Protein AF-A0A947F1Z2-F1 (afdb_monomer_lite)

Sequence (114 aa):
MKNLIFLAVLGVAGYFSYQHIIVPWLEGHAPAEPVAEAYLPPIPPECKSRSKDMADAIYGRDIGRVSVAQLNRATRIFQTCLKNAGLSDAEINGTYDKIKAEVMAMNPGSSKGF

Foldseek 3Di:
DVCVVVVVVCVVVVVVCVVPCPPPVVVVDDVPPVVPPPPLDPQPPQLVVLLVLLLVLLLCVLVPNHDPVSNVVSLVVSLVSVVVVPDDPVSSVVSSVVSNVVSCVVPVPSCPDD

Secondary structure (DSSP, 8-state):
--SHHHHHHHHHHHHHHHHH---GGGTT-----------PPPPPGGGHHHHHHHHHHHHHHHTTSS-HHHHHHHHHHHHHHHHHTT--HHHHHHHHHHHHHHHHHT-TT-----

Structure (mmCIF, N/CA/C/O backbone):
data_AF-A0A947F1Z2-F1
#
_entry.id   AF-A0A947F1Z2-F1
#
loop_
_atom_site.group_PDB
_atom_site.id
_atom_site.type_symbol
_atom_site.label_atom_id
_atom_site.label_alt_id
_atom_site.label_comp_id
_atom_site.label_asym_id
_atom_site.label_entity_id
_atom_site.label_seq_id
_atom_site.pdbx_PDB_ins_code
_atom_site.Cartn_x
_atom_site.Cartn_y
_atom_site.Cartn_z
_atom_site.occupancy
_atom_site.B_iso_or_equiv
_atom_site.auth_seq_id
_atom_site.auth_comp_id
_atom_site.auth_asym_id
_atom_site.auth_atom_id
_atom_site.pdbx_PDB_model_num
ATOM 1 N N . MET A 1 1 ? 18.026 32.101 -44.553 1.00 51.50 1 MET A N 1
ATOM 2 C CA . MET A 1 1 ? 17.975 32.623 -43.164 1.00 51.50 1 MET A CA 1
ATOM 3 C C . MET A 1 1 ? 16.626 33.248 -42.767 1.00 51.50 1 MET A C 1
ATOM 5 O O . MET A 1 1 ? 16.538 33.824 -41.697 1.00 51.50 1 MET A O 1
ATOM 9 N N . LYS A 1 2 ? 15.551 33.125 -43.568 1.00 47.72 2 LYS A N 1
ATOM 10 C CA . LYS A 1 2 ? 14.234 33.729 -43.263 1.00 47.72 2 LYS A CA 1
ATOM 11 C C . LYS A 1 2 ? 13.258 32.762 -42.560 1.00 47.72 2 LYS A C 1
ATOM 13 O O . LYS A 1 2 ? 12.309 33.200 -41.927 1.00 47.72 2 LYS A O 1
ATOM 18 N N . ASN A 1 3 ? 13.556 31.458 -42.597 1.00 52.28 3 ASN A N 1
ATOM 19 C CA . ASN A 1 3 ? 12.693 30.393 -42.064 1.00 52.28 3 ASN A CA 1
ATOM 20 C C . ASN A 1 3 ? 13.067 29.945 -40.638 1.00 52.28 3 ASN A C 1
ATOM 22 O O . ASN A 1 3 ? 12.309 29.214 -40.014 1.00 52.28 3 ASN A O 1
ATOM 26 N N . LEU A 1 4 ? 14.212 30.392 -40.105 1.00 56.31 4 LEU A N 1
ATOM 27 C CA . LEU A 1 4 ? 14.631 30.068 -38.732 1.00 56.31 4 LEU A CA 1
ATOM 28 C C . LEU A 1 4 ? 13.858 30.879 -37.681 1.00 56.31 4 LEU A C 1
ATOM 30 O O . LEU A 1 4 ? 13.617 30.391 -36.583 1.00 56.31 4 LEU A O 1
ATOM 34 N N . ILE A 1 5 ? 13.400 32.083 -38.039 1.00 58.28 5 ILE A N 1
ATOM 35 C CA . ILE A 1 5 ? 12.595 32.939 -37.155 1.00 58.28 5 ILE A CA 1
ATOM 36 C C . ILE A 1 5 ? 11.219 32.308 -36.897 1.00 58.28 5 ILE A C 1
ATOM 38 O O . ILE A 1 5 ? 10.738 32.322 -35.769 1.00 58.28 5 ILE A O 1
ATOM 42 N N . PHE A 1 6 ? 10.614 31.676 -37.908 1.00 54.59 6 PHE A N 1
ATOM 43 C CA . PHE A 1 6 ? 9.315 31.009 -37.762 1.00 54.59 6 PHE A CA 1
ATOM 44 C C . PHE A 1 6 ? 9.355 29.824 -36.790 1.00 54.59 6 PHE A C 1
ATOM 46 O O . PHE A 1 6 ? 8.404 29.625 -36.039 1.00 54.59 6 PHE A O 1
ATOM 53 N N . LEU A 1 7 ? 10.461 29.076 -36.754 1.00 56.62 7 LEU A N 1
ATOM 54 C CA . LEU A 1 7 ? 10.631 27.951 -35.829 1.00 56.62 7 LEU A CA 1
ATOM 55 C C . LEU A 1 7 ? 10.802 28.418 -34.380 1.00 56.62 7 LEU A C 1
ATOM 57 O O . LEU A 1 7 ? 10.239 27.810 -33.474 1.00 56.62 7 LEU A O 1
ATOM 61 N N . ALA A 1 8 ? 11.512 29.528 -34.163 1.00 57.97 8 ALA A N 1
ATOM 62 C CA . ALA A 1 8 ? 11.648 30.117 -32.834 1.00 57.97 8 ALA A CA 1
ATOM 63 C C . ALA A 1 8 ? 10.303 30.647 -32.305 1.00 57.97 8 ALA A C 1
ATOM 65 O O . ALA A 1 8 ? 9.961 30.408 -31.150 1.00 57.97 8 ALA A O 1
ATOM 66 N N . VAL A 1 9 ? 9.500 31.296 -33.156 1.00 59.06 9 VAL A N 1
ATOM 67 C CA . VAL A 1 9 ? 8.169 31.801 -32.771 1.00 59.06 9 VAL A CA 1
ATOM 68 C C . VAL A 1 9 ? 7.189 30.657 -32.487 1.00 59.06 9 VAL A C 1
ATOM 70 O O . VAL A 1 9 ? 6.459 30.720 -31.500 1.00 59.06 9 VAL A O 1
ATOM 73 N N . LEU A 1 10 ? 7.209 29.581 -33.282 1.00 58.19 10 LEU A N 1
ATOM 74 C CA . LEU A 1 10 ? 6.406 28.379 -33.017 1.00 58.19 10 LEU A CA 1
ATOM 75 C C . LEU A 1 10 ? 6.828 27.669 -31.723 1.00 58.19 10 LEU A C 1
ATOM 77 O O . LEU A 1 10 ? 5.965 27.202 -30.984 1.00 58.19 10 LEU A O 1
ATOM 81 N N . GLY A 1 11 ? 8.127 27.634 -31.415 1.00 56.50 11 GLY A N 1
ATOM 82 C CA . GLY A 1 11 ? 8.637 27.068 -30.165 1.00 56.50 11 GLY A CA 1
ATOM 83 C C . GLY A 1 11 ? 8.165 27.838 -28.930 1.00 56.50 11 GLY A C 1
ATOM 84 O O . GLY A 1 11 ? 7.724 27.228 -27.959 1.00 56.50 11 GLY A O 1
ATOM 85 N N . VAL A 1 12 ? 8.180 29.174 -28.979 1.00 58.41 12 VAL A N 1
ATOM 86 C CA . VAL A 1 12 ? 7.718 30.017 -27.863 1.00 58.41 12 VAL A CA 1
ATOM 87 C C . VAL A 1 12 ? 6.192 29.970 -27.727 1.00 58.41 12 VAL A C 1
ATOM 89 O O . VAL A 1 12 ? 5.686 29.794 -26.621 1.00 58.41 12 VAL A O 1
ATOM 92 N N . ALA A 1 13 ? 5.442 30.040 -28.832 1.00 54.78 13 ALA A N 1
ATOM 93 C CA . ALA A 1 13 ? 3.984 29.916 -28.801 1.00 54.78 13 ALA A CA 1
ATOM 94 C C . ALA A 1 13 ? 3.531 28.527 -28.314 1.00 54.78 13 ALA A C 1
ATOM 96 O O . ALA A 1 13 ? 2.580 28.431 -27.540 1.00 54.78 13 ALA A O 1
ATOM 97 N N . GLY A 1 14 ? 4.238 27.460 -28.702 1.00 51.78 14 GLY A N 1
ATOM 98 C CA . GLY A 1 14 ? 4.008 26.104 -28.204 1.00 51.78 14 GLY A CA 1
ATOM 99 C C . GLY A 1 14 ? 4.320 25.958 -26.713 1.00 51.78 14 GLY A C 1
ATOM 100 O O . GLY A 1 14 ? 3.545 25.335 -25.996 1.00 51.78 14 GLY A O 1
ATOM 101 N N . TYR A 1 15 ? 5.390 26.593 -26.224 1.00 55.69 15 TYR A N 1
ATOM 102 C CA . TYR A 1 15 ? 5.755 26.590 -24.803 1.00 55.69 15 TYR A CA 1
ATOM 103 C C . TYR A 1 15 ? 4.703 27.293 -23.926 1.00 55.69 15 TYR A C 1
ATOM 105 O O . TYR A 1 15 ? 4.283 26.744 -22.908 1.00 55.69 15 TYR A O 1
ATOM 113 N N . PHE A 1 16 ? 4.204 28.462 -24.347 1.00 51.16 16 PHE A N 1
ATOM 114 C CA . PHE A 1 16 ? 3.120 29.160 -23.639 1.00 51.16 16 PHE A CA 1
ATOM 115 C C . PHE A 1 16 ? 1.771 28.439 -23.760 1.00 51.16 16 PHE A C 1
ATOM 117 O O . PHE A 1 16 ? 1.012 28.392 -22.795 1.00 51.16 16 PHE A O 1
ATOM 124 N N . SER A 1 17 ? 1.488 27.817 -24.907 1.00 52.44 17 SER A N 1
ATOM 125 C CA . SER A 1 17 ? 0.293 26.982 -25.079 1.00 52.44 17 SER A CA 1
ATOM 126 C C . SER A 1 17 ? 0.351 25.728 -24.200 1.00 52.44 17 SER A C 1
ATOM 128 O O . SER A 1 17 ? -0.668 25.319 -23.670 1.00 52.44 17 SER A O 1
ATOM 130 N N . TYR A 1 18 ? 1.527 25.150 -23.955 1.00 50.66 18 TYR A N 1
ATOM 131 C CA . TYR A 1 18 ? 1.673 24.016 -23.036 1.00 50.66 18 TYR A CA 1
ATOM 132 C C . TYR A 1 18 ? 1.461 24.411 -21.565 1.00 50.66 18 TYR A C 1
ATOM 134 O O . TYR A 1 18 ? 0.958 23.608 -20.785 1.00 50.66 18 TYR A O 1
ATOM 142 N N . GLN A 1 19 ? 1.791 25.651 -21.179 1.00 51.53 19 GLN A N 1
ATOM 143 C CA . GLN A 1 19 ? 1.480 26.157 -19.835 1.00 51.53 19 GLN A CA 1
ATOM 144 C C . GLN A 1 19 ? 0.015 26.601 -19.656 1.00 51.53 19 GLN A C 1
ATOM 146 O O . GLN A 1 19 ? -0.470 26.603 -18.527 1.00 51.53 19 GLN A O 1
ATOM 151 N N . HIS A 1 20 ? -0.698 26.967 -20.730 1.00 48.47 20 HIS A N 1
ATOM 152 C CA . HIS A 1 20 ? -2.071 27.496 -20.651 1.00 48.47 20 HIS A CA 1
ATOM 153 C C . HIS A 1 20 ? -3.170 26.594 -21.224 1.00 48.47 20 HIS A C 1
ATOM 155 O O . HIS A 1 20 ? -4.345 26.852 -20.966 1.00 48.47 20 HIS A O 1
ATOM 161 N N . ILE A 1 21 ? -2.839 25.522 -21.947 1.00 46.59 21 ILE A N 1
ATOM 162 C CA . ILE A 1 21 ? -3.804 24.482 -22.324 1.00 46.59 21 ILE A CA 1
ATOM 163 C C . ILE A 1 21 ? -3.978 23.562 -21.112 1.00 46.59 21 ILE A C 1
ATOM 165 O O . ILE A 1 21 ? -3.468 22.448 -21.025 1.00 46.59 21 ILE A O 1
ATOM 169 N N . ILE A 1 22 ? -4.730 24.089 -20.150 1.00 47.53 22 ILE A N 1
ATOM 170 C CA . ILE A 1 22 ? -5.524 23.311 -19.212 1.00 47.53 22 ILE A CA 1
ATOM 171 C C . ILE A 1 22 ? -6.588 22.634 -20.070 1.00 47.53 22 ILE A C 1
ATOM 173 O O . ILE A 1 22 ? -7.538 23.253 -20.543 1.00 47.53 22 ILE A O 1
ATOM 177 N N . VAL A 1 23 ? -6.341 21.367 -20.363 1.00 44.81 23 VAL A N 1
ATOM 178 C CA . VAL A 1 23 ? -7.228 20.490 -21.112 1.00 44.81 23 VAL A CA 1
ATOM 179 C C . VAL A 1 23 ? -8.460 20.178 -20.242 1.00 44.81 23 VAL A C 1
ATOM 181 O O . VAL A 1 23 ? -8.307 19.462 -19.253 1.00 44.81 23 VAL A O 1
ATOM 184 N N . PRO A 1 24 ? -9.684 20.628 -20.588 1.00 43.84 24 PRO A N 1
ATOM 185 C CA . PRO A 1 24 ? -10.874 20.407 -19.753 1.00 43.84 24 PRO A CA 1
ATOM 186 C C . PRO A 1 24 ? -11.356 18.948 -19.740 1.00 43.84 24 PRO A C 1
ATOM 188 O O . PRO A 1 24 ? -12.214 18.579 -18.955 1.00 43.84 24 PRO A O 1
ATOM 191 N N . TRP A 1 25 ? -10.816 18.084 -20.607 1.00 43.84 25 TRP A N 1
ATOM 192 C CA . TRP A 1 25 ? -11.130 16.648 -20.617 1.00 43.84 25 TRP A CA 1
ATOM 193 C C . TRP A 1 25 ? -10.105 15.787 -19.858 1.00 43.84 25 TRP A C 1
ATOM 195 O O . TRP A 1 25 ? -10.220 14.563 -19.852 1.00 43.84 25 TRP A O 1
ATOM 205 N N . LEU A 1 26 ? -9.124 16.413 -19.193 1.00 41.91 26 LEU A N 1
ATOM 206 C CA . LEU A 1 26 ? -8.289 15.791 -18.154 1.00 41.91 26 LEU A CA 1
ATOM 207 C C . LEU A 1 26 ? -8.855 16.025 -16.737 1.00 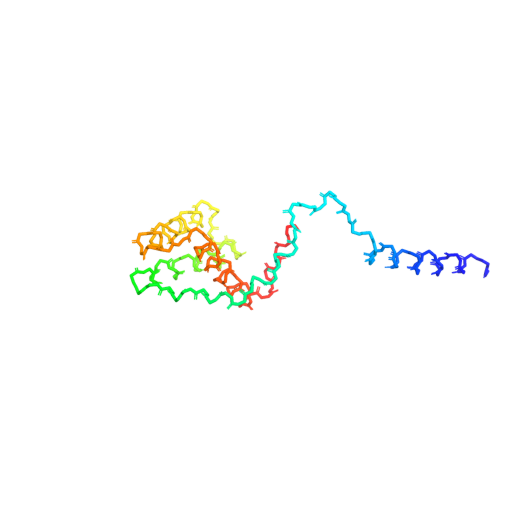41.91 26 LEU A C 1
ATOM 209 O O . LEU A 1 26 ? -8.216 15.650 -15.756 1.00 41.91 26 LEU A O 1
ATOM 213 N N . GLU A 1 27 ? -10.091 16.532 -16.620 1.00 41.38 27 GLU A N 1
ATOM 214 C CA . GLU A 1 27 ? -10.889 16.641 -15.379 1.00 41.38 27 GLU A CA 1
ATOM 215 C C . GLU A 1 27 ? -11.273 15.280 -14.742 1.00 41.38 27 GLU A C 1
ATOM 217 O O . GLU A 1 27 ? -12.246 15.166 -14.005 1.00 41.38 27 GLU A O 1
ATOM 222 N N . GLY A 1 28 ? -10.511 14.215 -15.004 1.00 39.34 28 GLY A N 1
ATOM 223 C CA . GLY A 1 28 ? -10.584 12.952 -14.263 1.00 39.34 28 GLY A CA 1
ATOM 224 C C . GLY A 1 28 ? -9.424 12.748 -13.288 1.00 39.34 28 GLY A C 1
ATOM 225 O O . GLY A 1 28 ? -9.557 11.989 -12.329 1.00 39.34 28 GLY A O 1
ATOM 226 N N . HIS A 1 29 ? -8.297 13.429 -13.499 1.00 45.34 29 HIS A N 1
ATOM 227 C CA . HIS A 1 29 ? -7.117 13.334 -12.647 1.00 45.34 29 HIS A CA 1
ATOM 228 C C . HIS A 1 29 ? -6.538 14.731 -12.471 1.00 45.34 29 HIS A C 1
ATOM 230 O O . HIS A 1 29 ? -5.558 15.106 -13.114 1.00 45.34 29 HIS A O 1
ATOM 236 N N . ALA A 1 30 ? -7.132 15.497 -11.551 1.00 37.91 30 ALA A N 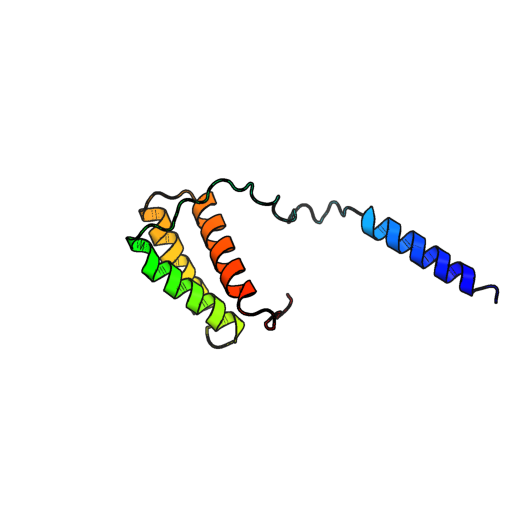1
ATOM 237 C CA . ALA A 1 30 ? -6.345 16.481 -10.825 1.00 37.91 30 ALA A CA 1
ATOM 238 C C . ALA A 1 30 ? -5.013 15.802 -10.435 1.00 37.91 30 ALA A C 1
ATOM 240 O O . ALA A 1 30 ? -5.057 14.635 -10.015 1.00 37.91 30 ALA A O 1
ATOM 241 N N . PRO A 1 31 ? -3.834 16.453 -10.558 1.00 41.41 31 PRO A N 1
ATOM 242 C CA . PRO A 1 31 ? -2.733 16.045 -9.696 1.00 41.41 31 PRO A CA 1
ATOM 243 C C . PRO A 1 31 ? -3.362 16.083 -8.316 1.00 41.41 31 PRO A C 1
ATOM 245 O O . PRO A 1 31 ? -3.857 17.153 -7.965 1.00 41.41 31 PRO A O 1
ATOM 248 N N . ALA A 1 32 ? -3.524 14.916 -7.672 1.00 45.38 32 ALA A N 1
ATOM 249 C CA . ALA A 1 32 ? -4.248 14.808 -6.414 1.00 45.38 32 ALA A CA 1
ATOM 250 C C . ALA A 1 32 ? -3.799 16.009 -5.601 1.00 45.38 32 ALA A C 1
ATOM 252 O O . ALA A 1 32 ? -2.589 16.111 -5.358 1.00 45.38 32 ALA A O 1
ATOM 253 N N . GLU A 1 33 ? -4.713 16.978 -5.387 1.00 36.09 33 GLU A N 1
ATOM 254 C CA . GLU A 1 33 ? -4.405 18.198 -4.637 1.00 36.09 33 GLU A CA 1
ATOM 255 C C . GLU A 1 33 ? -3.563 17.709 -3.488 1.00 36.09 33 GLU A C 1
ATOM 257 O O . GLU A 1 33 ? -4.043 16.731 -2.904 1.00 36.09 33 GLU A O 1
ATOM 262 N N . PRO A 1 34 ? -2.320 18.216 -3.293 1.00 40.50 34 PRO A N 1
ATOM 263 C CA . PRO A 1 34 ? -1.354 17.602 -2.391 1.00 40.50 34 PRO A CA 1
ATOM 264 C C . PRO A 1 34 ? -2.157 17.307 -1.164 1.00 40.50 34 PRO A C 1
ATOM 266 O O . PRO A 1 34 ? -2.615 18.287 -0.568 1.00 40.50 34 PRO A O 1
ATOM 269 N N . VAL A 1 35 ? -2.500 16.013 -0.970 1.00 45.84 35 VAL A N 1
ATOM 270 C CA . VAL A 1 35 ? -3.576 15.651 -0.044 1.00 45.84 35 VAL A CA 1
ATOM 271 C C . VAL A 1 35 ? -3.101 16.371 1.160 1.00 45.84 35 VAL A C 1
ATOM 273 O O . VAL A 1 35 ? -1.939 16.133 1.531 1.00 45.84 35 VAL A O 1
ATOM 276 N N . ALA A 1 36 ? -3.875 17.382 1.594 1.00 40.66 36 ALA A N 1
ATOM 277 C CA . ALA A 1 36 ? -3.411 18.268 2.640 1.00 40.66 36 ALA A CA 1
ATOM 278 C C . ALA A 1 36 ? -2.774 17.325 3.645 1.00 40.66 36 ALA A C 1
ATOM 280 O O . ALA A 1 36 ? -3.295 16.217 3.806 1.00 40.66 36 ALA A O 1
ATOM 281 N N . GLU A 1 37 ? -1.656 17.651 4.273 1.00 45.94 37 GLU A N 1
ATOM 282 C CA . GLU A 1 37 ? -1.147 16.773 5.326 1.00 45.94 37 GLU A CA 1
ATOM 283 C C . GLU A 1 37 ? -2.175 16.669 6.495 1.00 45.94 37 GLU A C 1
ATOM 285 O O . GLU A 1 37 ? -1.788 16.656 7.652 1.00 45.94 37 GLU A O 1
ATOM 290 N N . ALA A 1 38 ? -3.505 16.682 6.263 1.00 52.47 38 ALA A N 1
ATOM 291 C CA . ALA A 1 38 ? -4.453 15.664 6.701 1.00 52.47 38 ALA A CA 1
ATOM 292 C C . ALA A 1 38 ? -3.672 14.464 7.192 1.00 52.47 38 ALA A C 1
ATOM 294 O O . ALA A 1 38 ? -3.241 13.574 6.461 1.00 52.47 38 ALA A O 1
ATOM 295 N N . TYR A 1 39 ? -3.411 14.581 8.478 1.00 61.75 39 TYR A N 1
ATOM 296 C CA . TYR A 1 39 ? -2.727 13.649 9.315 1.00 61.75 39 TYR A CA 1
ATOM 297 C C . TYR A 1 39 ? -3.299 12.262 9.029 1.00 61.75 39 TYR A C 1
ATOM 299 O O . TYR A 1 39 ? -4.378 11.920 9.508 1.00 61.75 39 TYR A O 1
ATOM 307 N N . LEU A 1 40 ? -2.613 11.488 8.184 1.00 76.62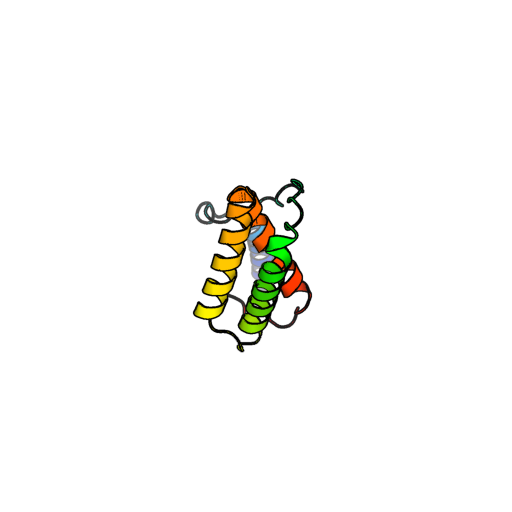 40 LEU A N 1
ATOM 308 C CA . LEU A 1 40 ? -2.991 10.102 7.973 1.00 76.62 40 LEU A CA 1
ATOM 309 C C . LEU A 1 40 ? -2.753 9.393 9.304 1.00 76.62 40 LEU A C 1
ATOM 311 O O . LEU A 1 40 ? -1.640 9.490 9.842 1.00 76.62 40 LEU A O 1
ATOM 315 N N . PRO A 1 41 ? -3.766 8.702 9.851 1.00 75.38 41 PRO A N 1
ATOM 316 C CA . PRO A 1 41 ? -3.586 7.984 11.093 1.00 75.38 41 PRO A CA 1
ATOM 317 C C . PRO A 1 41 ? -2.445 6.969 10.932 1.00 75.38 41 PRO A C 1
ATOM 319 O O . PRO A 1 41 ? -2.266 6.382 9.856 1.00 75.38 41 PRO A O 1
ATOM 322 N N . PRO A 1 42 ? -1.635 6.752 11.980 1.00 86.00 42 PRO A N 1
ATOM 323 C CA . PRO A 1 42 ? -0.605 5.730 11.935 1.00 86.00 42 PRO A CA 1
ATOM 324 C C . PRO A 1 42 ? -1.236 4.358 11.687 1.00 86.00 42 PRO A C 1
ATOM 326 O O . PRO A 1 42 ? -2.336 4.068 12.156 1.00 86.00 42 PRO A O 1
ATOM 329 N N . ILE A 1 43 ? -0.511 3.491 10.976 1.00 89.62 43 ILE A N 1
ATOM 330 C CA . ILE A 1 43 ? -0.965 2.123 10.712 1.00 89.62 43 ILE A CA 1
ATOM 331 C C . ILE A 1 43 ? -1.159 1.404 12.055 1.00 89.62 43 ILE A C 1
ATOM 333 O O . ILE A 1 43 ? -0.189 1.298 12.817 1.00 89.62 43 ILE A O 1
ATOM 337 N N . PRO A 1 44 ? -2.361 0.869 12.333 1.00 89.19 44 PRO A N 1
ATOM 338 C CA . PRO A 1 44 ? -2.620 0.121 13.554 1.00 89.19 44 PRO A CA 1
ATOM 339 C C . PRO A 1 44 ? -1.644 -1.056 13.712 1.00 89.19 44 PRO A C 1
ATOM 341 O O . PRO A 1 44 ? -1.280 -1.694 12.711 1.00 89.19 44 PRO A O 1
ATOM 344 N N . PRO A 1 45 ? -1.186 -1.369 14.938 1.00 89.31 45 PRO A N 1
ATOM 345 C CA . PRO A 1 45 ? -0.171 -2.397 15.170 1.00 89.31 45 PRO A CA 1
ATOM 346 C C . PRO A 1 45 ? -0.578 -3.772 14.617 1.00 89.31 45 PRO A C 1
ATOM 348 O O . PRO A 1 45 ? 0.262 -4.480 14.059 1.00 89.31 45 PRO A O 1
ATOM 351 N N . GLU A 1 46 ? -1.863 -4.114 14.674 1.00 91.62 46 GLU A N 1
ATOM 352 C CA . GLU A 1 46 ? -2.446 -5.331 14.105 1.00 91.62 46 GLU A CA 1
ATOM 353 C C . GLU A 1 46 ? -2.334 -5.409 12.571 1.00 91.62 46 GLU A C 1
ATOM 355 O O . GLU A 1 46 ? -2.231 -6.501 12.007 1.00 91.62 46 GLU A O 1
ATOM 360 N N . CYS A 1 47 ? 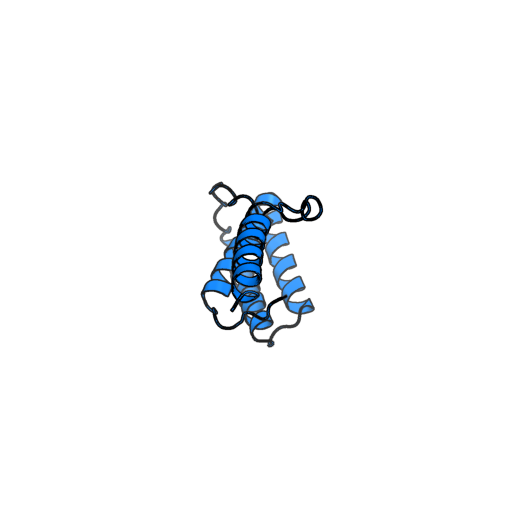-2.273 -4.265 11.884 1.00 91.75 47 CYS A N 1
ATOM 361 C CA . CYS A 1 47 ? -2.165 -4.184 10.427 1.00 91.75 47 CYS A CA 1
ATOM 362 C C . CYS A 1 47 ? -0.729 -4.004 9.930 1.00 91.75 47 CYS A C 1
ATOM 364 O O . CYS A 1 47 ? -0.483 -4.103 8.725 1.00 91.75 47 CYS A O 1
ATOM 366 N N . LYS A 1 48 ? 0.244 -3.810 10.828 1.00 92.38 48 LYS A N 1
ATOM 367 C CA . LYS A 1 48 ? 1.647 -3.555 10.467 1.00 92.38 48 LYS A CA 1
ATOM 368 C C . LYS A 1 48 ? 2.275 -4.695 9.662 1.00 92.38 48 LYS A C 1
ATOM 370 O O . LYS A 1 48 ? 2.974 -4.444 8.684 1.00 92.38 48 LYS A O 1
ATOM 375 N N . SER A 1 49 ? 1.976 -5.949 10.014 1.00 93.00 49 SER A N 1
ATOM 376 C CA . SER A 1 49 ? 2.431 -7.106 9.224 1.00 93.00 49 SER A CA 1
ATOM 377 C C . SER A 1 49 ? 1.855 -7.080 7.807 1.00 93.00 49 SER A C 1
ATOM 379 O O . SER A 1 49 ? 2.573 -7.337 6.851 1.00 93.00 49 SER A O 1
ATOM 381 N N . ARG A 1 50 ? 0.570 -6.731 7.660 1.00 93.56 50 ARG A N 1
ATOM 382 C CA . ARG A 1 50 ? -0.113 -6.687 6.356 1.00 93.56 50 ARG A CA 1
ATOM 383 C C . ARG A 1 50 ? 0.359 -5.521 5.494 1.00 93.56 50 ARG A C 1
ATOM 385 O O . ARG A 1 50 ? 0.450 -5.668 4.281 1.00 93.56 50 ARG A O 1
ATOM 392 N N . SER A 1 51 ? 0.696 -4.394 6.120 1.00 91.75 51 SER A N 1
ATOM 393 C CA . SER A 1 51 ? 1.354 -3.265 5.459 1.00 91.75 51 SER A CA 1
ATOM 394 C C . SER A 1 51 ? 2.683 -3.694 4.843 1.00 91.75 51 SER A C 1
ATOM 396 O O . SER A 1 51 ? 2.924 -3.404 3.674 1.00 91.75 51 SER A O 1
ATOM 398 N N . LYS A 1 52 ? 3.503 -4.445 5.591 1.00 91.56 52 LYS A N 1
ATOM 399 C CA . LYS A 1 52 ? 4.771 -4.975 5.084 1.00 91.56 52 LYS A CA 1
ATOM 400 C C . LYS A 1 52 ? 4.563 -5.953 3.926 1.00 91.56 52 LYS A C 1
ATOM 402 O O . LYS A 1 52 ? 5.169 -5.763 2.879 1.00 91.56 52 LYS A O 1
ATOM 407 N N . ASP A 1 53 ? 3.656 -6.923 4.073 1.00 91.12 53 ASP A N 1
ATOM 408 C CA . ASP A 1 53 ? 3.328 -7.884 3.006 1.00 91.12 53 ASP A CA 1
ATOM 409 C C . ASP A 1 53 ? 2.898 -7.166 1.711 1.00 91.12 53 ASP A C 1
ATOM 411 O O . ASP A 1 53 ? 3.263 -7.561 0.603 1.00 91.12 53 ASP A O 1
ATOM 415 N N . MET A 1 54 ? 2.117 -6.091 1.846 1.00 95.06 54 MET A N 1
ATOM 416 C CA . MET A 1 54 ? 1.694 -5.268 0.720 1.00 95.06 54 MET A CA 1
ATOM 417 C C . MET A 1 54 ? 2.855 -4.475 0.112 1.00 95.06 54 MET A C 1
ATOM 419 O O . MET A 1 54 ? 2.977 -4.453 -1.110 1.00 95.06 54 MET A O 1
ATOM 423 N N . ALA A 1 55 ? 3.702 -3.841 0.926 1.00 92.06 55 ALA A N 1
ATOM 424 C CA . ALA A 1 55 ? 4.874 -3.104 0.452 1.00 92.06 55 ALA A CA 1
ATOM 425 C C . ALA A 1 55 ? 5.836 -4.020 -0.325 1.00 92.06 55 ALA A C 1
ATOM 427 O O . ALA A 1 55 ? 6.252 -3.687 -1.436 1.00 92.06 55 ALA A O 1
ATOM 428 N N . ASP A 1 56 ? 6.090 -5.220 0.202 1.00 91.38 56 ASP A N 1
ATOM 429 C CA . ASP A 1 56 ? 6.903 -6.247 -0.450 1.00 91.38 56 ASP A CA 1
ATOM 430 C C . ASP A 1 56 ? 6.264 -6.712 -1.770 1.00 91.38 56 ASP A C 1
ATOM 432 O O . ASP A 1 56 ? 6.965 -6.938 -2.758 1.00 91.38 56 ASP A O 1
ATOM 436 N N . ALA A 1 57 ? 4.930 -6.812 -1.835 1.00 91.44 57 ALA A N 1
ATOM 437 C CA . ALA A 1 57 ? 4.214 -7.139 -3.0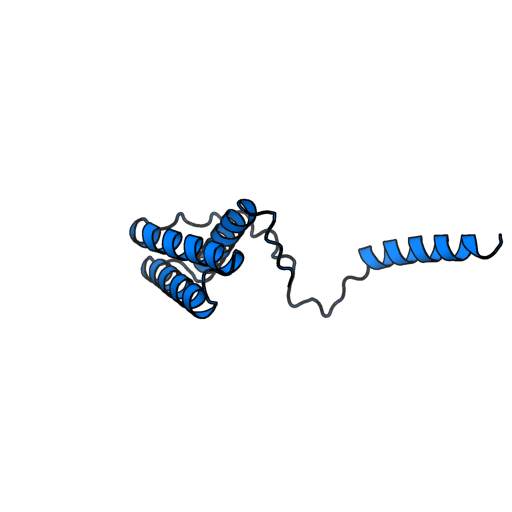68 1.00 91.44 57 ALA A CA 1
ATOM 438 C C . ALA A 1 57 ? 4.261 -6.005 -4.109 1.00 91.44 57 ALA A C 1
ATOM 440 O O . ALA A 1 57 ? 4.375 -6.291 -5.303 1.00 91.44 57 ALA A O 1
ATOM 441 N N . ILE A 1 58 ? 4.199 -4.737 -3.681 1.00 91.50 58 ILE A N 1
ATOM 442 C CA . ILE A 1 58 ? 4.367 -3.562 -4.554 1.00 91.50 58 ILE A CA 1
ATOM 443 C C . ILE A 1 58 ? 5.767 -3.594 -5.164 1.00 91.50 58 ILE A C 1
ATOM 445 O O . ILE A 1 58 ? 5.899 -3.598 -6.389 1.00 91.50 58 ILE A O 1
ATOM 449 N N . TYR A 1 59 ? 6.795 -3.707 -4.321 1.00 89.12 59 TYR A N 1
ATOM 450 C CA . TYR A 1 59 ? 8.184 -3.800 -4.761 1.00 89.12 59 TYR A CA 1
ATOM 451 C C . TYR A 1 59 ? 8.407 -5.019 -5.662 1.00 89.12 59 TYR A C 1
ATOM 453 O O . TYR A 1 59 ? 8.981 -4.929 -6.743 1.00 89.12 59 TYR A O 1
ATOM 461 N N . GLY A 1 60 ? 7.886 -6.177 -5.263 1.00 88.56 60 GLY A N 1
ATOM 462 C CA . GLY A 1 60 ? 7.981 -7.408 -6.031 1.00 88.56 60 GLY A CA 1
ATOM 463 C C . GLY A 1 60 ? 7.319 -7.306 -7.405 1.00 88.56 60 GLY A C 1
ATOM 464 O O . GLY A 1 60 ? 7.855 -7.842 -8.375 1.00 88.56 60 GLY A O 1
ATOM 465 N N . ARG A 1 61 ? 6.182 -6.609 -7.532 1.00 89.00 61 ARG A N 1
ATOM 466 C CA . ARG A 1 61 ? 5.528 -6.389 -8.833 1.00 89.00 61 ARG A CA 1
ATOM 467 C C . ARG A 1 61 ? 6.363 -5.468 -9.697 1.00 89.00 61 ARG A C 1
ATOM 469 O O . ARG A 1 61 ? 6.438 -5.645 -10.914 1.00 89.00 61 ARG A O 1
ATOM 476 N N . ASP A 1 62 ? 6.927 -4.445 -9.081 1.00 86.69 62 ASP A N 1
ATOM 477 C CA . ASP A 1 62 ? 7.741 -3.444 -9.742 1.00 86.69 62 ASP A CA 1
ATOM 478 C C . ASP A 1 62 ? 8.935 -4.104 -10.459 1.00 86.69 62 ASP A C 1
ATOM 480 O O . ASP A 1 62 ? 9.073 -3.988 -11.679 1.00 86.69 62 ASP A O 1
ATOM 484 N N . ILE A 1 63 ? 9.645 -4.994 -9.758 1.00 87.00 63 ILE A N 1
ATOM 485 C CA . ILE A 1 63 ? 10.756 -5.788 -10.313 1.00 87.00 63 ILE A CA 1
ATOM 486 C C . ILE A 1 63 ? 10.330 -7.070 -11.059 1.00 87.00 63 ILE A C 1
ATOM 488 O O . ILE A 1 63 ? 11.173 -7.894 -11.412 1.00 87.00 63 ILE A O 1
ATOM 492 N N . GLY A 1 64 ? 9.031 -7.279 -11.297 1.00 87.94 64 GLY A N 1
ATOM 493 C CA . GLY A 1 64 ? 8.511 -8.409 -12.080 1.00 87.94 64 GLY A CA 1
ATOM 494 C C . GLY A 1 64 ? 8.532 -9.783 -11.391 1.00 87.94 64 GLY A C 1
ATOM 495 O O . GLY A 1 64 ? 8.395 -10.797 -12.068 1.00 87.94 64 GLY A O 1
ATOM 496 N N . ARG A 1 65 ? 8.687 -9.841 -10.063 1.00 88.12 65 ARG A N 1
ATOM 497 C CA . ARG A 1 65 ? 8.641 -11.078 -9.255 1.00 88.12 65 ARG A CA 1
ATOM 498 C C . ARG A 1 65 ? 7.249 -11.432 -8.734 1.00 88.12 65 ARG A C 1
ATOM 500 O O . ARG A 1 65 ? 7.021 -12.575 -8.350 1.00 88.12 65 ARG A O 1
ATOM 507 N N . VAL A 1 66 ? 6.337 -10.465 -8.688 1.00 89.81 66 VAL A N 1
ATOM 508 C CA . VAL A 1 66 ? 4.978 -10.636 -8.158 1.00 89.81 66 VAL A CA 1
ATOM 509 C C . VAL A 1 66 ? 3.961 -10.312 -9.245 1.00 89.81 66 VAL A C 1
ATOM 511 O O . VAL A 1 66 ? 4.064 -9.307 -9.947 1.00 89.81 66 VAL A O 1
ATOM 514 N N . SER A 1 67 ? 2.965 -11.182 -9.392 1.00 91.62 67 SER A N 1
ATOM 515 C CA . SER A 1 67 ? 1.858 -10.980 -10.329 1.00 91.62 67 SER A CA 1
ATOM 516 C C . SER A 1 67 ? 0.883 -9.906 -9.837 1.00 91.62 67 SER A C 1
ATOM 518 O O . SER A 1 67 ? 0.730 -9.674 -8.637 1.00 91.62 67 SER A O 1
ATOM 520 N N . VAL A 1 68 ? 0.128 -9.309 -10.763 1.00 92.12 68 VAL A N 1
ATOM 521 C CA . VAL A 1 68 ? -0.955 -8.366 -10.425 1.00 92.12 68 VAL A CA 1
ATOM 522 C C . VAL A 1 68 ? -1.975 -9.002 -9.471 1.00 92.12 68 VAL A C 1
ATOM 524 O O . VAL A 1 68 ? -2.440 -8.352 -8.541 1.00 92.12 68 VAL A O 1
ATOM 527 N N . ALA A 1 69 ? -2.282 -10.292 -9.639 1.00 93.69 69 ALA A N 1
ATOM 528 C CA . ALA A 1 69 ? -3.205 -11.009 -8.760 1.00 93.69 69 ALA A CA 1
ATOM 529 C C . ALA A 1 69 ? -2.691 -11.111 -7.311 1.00 93.69 69 ALA A C 1
ATOM 531 O O . ALA A 1 69 ? -3.463 -10.935 -6.367 1.00 93.69 69 ALA A O 1
ATOM 532 N N . GLN A 1 70 ? -1.392 -11.363 -7.125 1.00 91.38 70 GLN A N 1
ATOM 533 C CA . GLN A 1 70 ? -0.768 -11.415 -5.800 1.00 91.38 70 GLN A CA 1
ATOM 534 C C . GLN A 1 70 ? -0.723 -10.034 -5.138 1.00 91.38 70 GLN A C 1
ATOM 536 O O . GLN A 1 70 ? -1.066 -9.931 -3.961 1.00 91.38 70 GLN A O 1
ATOM 541 N N . LEU A 1 71 ? -0.388 -8.983 -5.895 1.00 93.38 71 LEU A N 1
ATOM 542 C CA . LEU A 1 71 ? -0.463 -7.604 -5.409 1.00 93.38 71 LEU A CA 1
ATOM 543 C C . LEU A 1 71 ? -1.890 -7.256 -4.969 1.00 93.38 71 LEU A C 1
ATOM 545 O O . LEU A 1 71 ? -2.100 -6.868 -3.825 1.00 93.38 71 LEU A O 1
ATOM 549 N N . ASN A 1 72 ? -2.886 -7.499 -5.826 1.00 93.94 72 ASN A N 1
ATOM 550 C CA . ASN A 1 72 ? -4.291 -7.223 -5.517 1.00 93.94 72 ASN A CA 1
ATOM 551 C C . ASN A 1 72 ? -4.768 -7.966 -4.264 1.00 93.94 72 ASN A C 1
ATOM 553 O O . ASN A 1 72 ? -5.530 -7.420 -3.466 1.00 93.94 72 ASN A O 1
ATOM 557 N N . ARG A 1 73 ? -4.318 -9.211 -4.069 1.00 95.94 73 ARG A N 1
ATOM 558 C CA . ARG A 1 73 ? -4.620 -9.981 -2.860 1.00 95.94 73 ARG A CA 1
ATOM 559 C C . ARG A 1 73 ? -4.010 -9.330 -1.618 1.00 95.94 73 ARG A C 1
ATOM 561 O O . ARG A 1 73 ? -4.727 -9.156 -0.636 1.00 95.94 73 ARG A O 1
ATOM 568 N N . ALA A 1 74 ? -2.726 -8.976 -1.658 1.00 93.50 74 ALA A N 1
ATOM 569 C CA . ALA A 1 74 ? -2.044 -8.332 -0.536 1.00 93.50 74 ALA A CA 1
ATOM 570 C C . ALA A 1 74 ? -2.693 -6.983 -0.185 1.00 93.50 74 ALA A C 1
ATOM 572 O O . ALA A 1 74 ? -3.013 -6.739 0.978 1.00 93.50 74 ALA A O 1
ATOM 573 N N . THR A 1 75 ? -2.998 -6.165 -1.196 1.00 94.06 75 THR A N 1
ATOM 574 C CA . THR A 1 75 ? -3.702 -4.889 -1.031 1.00 94.06 75 THR A CA 1
ATOM 575 C C . THR A 1 75 ? -5.073 -5.076 -0.389 1.00 94.06 75 THR A C 1
ATOM 577 O O . THR A 1 75 ? -5.360 -4.425 0.610 1.00 94.06 75 THR A O 1
ATOM 580 N N . ARG A 1 76 ? -5.902 -6.013 -0.872 1.00 95.38 76 ARG A N 1
ATOM 581 C CA . ARG A 1 76 ? -7.226 -6.272 -0.274 1.00 95.38 76 ARG A CA 1
ATOM 582 C C . ARG A 1 76 ? -7.140 -6.713 1.183 1.00 95.38 76 ARG A C 1
ATOM 584 O O . ARG A 1 76 ? -7.947 -6.268 1.995 1.00 95.38 76 ARG A O 1
ATOM 591 N N . ILE A 1 77 ? -6.184 -7.580 1.522 1.00 95.81 77 ILE A N 1
ATOM 592 C CA . ILE A 1 77 ? -5.981 -8.036 2.905 1.00 95.81 77 ILE A CA 1
ATOM 593 C C . ILE A 1 77 ? -5.605 -6.853 3.802 1.00 95.81 77 ILE A C 1
ATOM 595 O O . ILE A 1 77 ? -6.160 -6.711 4.890 1.00 95.81 77 ILE A O 1
ATOM 599 N N . PHE A 1 78 ? -4.699 -5.990 3.342 1.00 95.62 78 PHE A N 1
ATOM 600 C CA . PHE A 1 78 ? -4.301 -4.799 4.083 1.00 95.62 78 PHE A CA 1
ATOM 601 C C . PHE A 1 78 ? -5.459 -3.810 4.262 1.00 95.62 78 PHE A C 1
ATOM 603 O O . PHE A 1 78 ? -5.761 -3.435 5.391 1.00 95.62 78 PHE A O 1
ATOM 610 N N . GLN A 1 79 ? -6.167 -3.464 3.184 1.00 94.50 79 GLN A N 1
ATOM 611 C CA . GLN A 1 79 ? -7.326 -2.566 3.232 1.00 94.50 79 GLN A CA 1
ATOM 612 C C . GLN A 1 79 ? -8.431 -3.104 4.149 1.00 94.50 79 GLN A C 1
ATOM 614 O O . GLN A 1 79 ? -9.009 -2.355 4.928 1.00 94.50 79 GLN A O 1
ATOM 619 N N . THR A 1 80 ? -8.685 -4.417 4.115 1.00 95.75 80 THR A N 1
ATOM 620 C CA . THR A 1 80 ? -9.649 -5.064 5.020 1.00 95.75 80 THR A CA 1
ATOM 621 C C . THR A 1 80 ? -9.207 -4.944 6.477 1.00 95.75 80 THR A C 1
ATOM 623 O O . THR A 1 80 ? -10.035 -4.682 7.343 1.00 95.75 80 THR A O 1
ATOM 626 N N . CYS A 1 81 ? -7.909 -5.098 6.760 1.00 94.06 81 CYS A N 1
ATOM 627 C CA . CYS A 1 81 ? -7.378 -4.908 8.108 1.00 94.06 81 CYS A CA 1
ATOM 628 C C . CYS A 1 81 ? -7.609 -3.476 8.604 1.00 94.06 81 CYS A C 1
ATOM 630 O O . CYS A 1 81 ? -8.157 -3.290 9.686 1.00 94.06 81 CYS A O 1
ATOM 632 N N . LEU A 1 82 ? -7.261 -2.475 7.791 1.00 93.94 82 LEU A N 1
ATOM 633 C CA . LEU A 1 82 ? -7.454 -1.067 8.142 1.00 93.94 82 LEU A CA 1
ATOM 634 C C . LEU A 1 82 ? -8.933 -0.723 8.352 1.00 93.94 82 LEU A C 1
ATOM 636 O O . LEU A 1 82 ? -9.281 -0.044 9.315 1.00 93.94 82 LEU A O 1
ATOM 640 N N . LYS A 1 83 ? -9.813 -1.253 7.498 1.00 94.25 83 LYS A N 1
ATOM 641 C CA . LYS A 1 83 ? -11.261 -1.092 7.642 1.00 94.25 83 LYS A CA 1
ATOM 642 C C . LYS A 1 83 ? -11.777 -1.697 8.948 1.00 94.25 83 LYS A C 1
ATOM 644 O O . LYS A 1 83 ? -12.587 -1.080 9.630 1.00 94.25 83 LYS A O 1
ATOM 649 N N . ASN A 1 84 ? -11.287 -2.878 9.324 1.00 94.69 84 ASN A N 1
ATOM 650 C CA . ASN A 1 84 ? -11.644 -3.520 10.592 1.00 94.69 84 ASN A CA 1
ATOM 651 C C . ASN A 1 84 ? -11.103 -2.759 11.813 1.00 94.69 84 ASN A C 1
ATOM 653 O O . ASN A 1 84 ? -11.713 -2.820 12.876 1.00 94.69 84 ASN A O 1
ATOM 657 N N . ALA A 1 85 ? -9.996 -2.032 11.654 1.00 92.69 85 ALA A N 1
ATOM 658 C CA . ALA A 1 85 ? -9.453 -1.128 12.665 1.00 92.69 85 ALA A CA 1
ATOM 659 C C . ALA A 1 85 ? -10.198 0.224 12.741 1.00 92.69 85 ALA A C 1
ATOM 661 O O . ALA A 1 85 ? -9.854 1.069 13.563 1.00 92.69 85 ALA A O 1
ATOM 662 N N . GLY A 1 86 ? -11.230 0.426 11.913 1.00 92.81 86 GLY A N 1
ATOM 663 C CA . GLY A 1 86 ? -12.107 1.596 11.964 1.00 92.81 86 GLY A CA 1
ATOM 664 C C . GLY A 1 86 ? -11.674 2.773 11.093 1.00 92.81 86 GLY A C 1
ATOM 665 O O . GLY A 1 86 ? -12.249 3.849 11.233 1.00 92.81 86 GLY A O 1
ATOM 666 N N . LEU A 1 87 ? -10.696 2.593 10.198 1.00 89.81 87 LEU A N 1
ATOM 667 C CA . LEU A 1 87 ? -10.288 3.651 9.271 1.00 89.81 87 LEU A CA 1
ATOM 668 C C . LEU A 1 87 ? -11.331 3.841 8.163 1.00 89.81 87 LEU A C 1
ATOM 670 O O . LEU A 1 87 ? -11.918 2.881 7.655 1.00 89.81 87 LEU A O 1
ATOM 674 N N . SER A 1 88 ? -11.518 5.096 7.764 1.00 90.62 88 SER A N 1
ATOM 675 C CA . SER A 1 88 ? -12.345 5.485 6.625 1.00 90.62 88 SER A CA 1
ATOM 676 C C . SER A 1 88 ? -11.693 5.109 5.294 1.00 90.62 88 SER A C 1
ATOM 678 O O . SER A 1 88 ? -10.473 4.982 5.181 1.00 90.62 88 SER A O 1
ATOM 680 N N . ASP A 1 89 ? -12.503 4.993 4.240 1.00 87.94 89 ASP A N 1
ATOM 681 C CA . ASP A 1 89 ? -12.001 4.674 2.899 1.00 87.94 89 ASP A CA 1
ATOM 682 C C . ASP A 1 89 ? -10.975 5.715 2.396 1.00 87.94 89 ASP A C 1
ATOM 684 O O . ASP A 1 89 ? -10.017 5.359 1.709 1.00 87.94 89 ASP A O 1
ATOM 688 N N . ALA A 1 90 ? -11.120 6.990 2.786 1.00 86.12 90 ALA A N 1
ATOM 689 C CA . ALA A 1 90 ? -10.167 8.050 2.453 1.00 86.12 90 ALA A CA 1
ATOM 690 C C . ALA A 1 90 ? -8.799 7.834 3.128 1.00 86.12 90 ALA A C 1
ATOM 692 O O . ALA A 1 90 ? -7.763 7.908 2.467 1.00 86.12 90 ALA A O 1
ATOM 693 N N . GLU A 1 91 ? -8.786 7.495 4.420 1.00 86.69 91 GLU A N 1
ATOM 694 C CA . GLU A 1 91 ? -7.557 7.200 5.171 1.00 86.69 91 GLU A CA 1
ATOM 695 C C . GLU A 1 91 ? -6.883 5.917 4.678 1.00 86.69 91 GLU A C 1
ATOM 697 O O . GLU A 1 91 ? -5.655 5.847 4.598 1.00 86.69 91 GLU A O 1
ATOM 702 N N . ILE A 1 92 ? -7.673 4.908 4.304 1.00 89.56 92 ILE A N 1
ATOM 703 C CA . ILE A 1 92 ? -7.174 3.658 3.724 1.00 89.56 92 ILE A CA 1
ATOM 704 C C . ILE A 1 92 ? -6.453 3.931 2.402 1.00 89.56 92 ILE A C 1
ATOM 706 O O . ILE A 1 92 ? -5.328 3.461 2.209 1.00 89.56 92 ILE A O 1
ATOM 710 N N . ASN A 1 93 ? -7.081 4.693 1.504 1.00 88.81 93 ASN A N 1
ATOM 711 C CA . ASN A 1 93 ? -6.493 5.027 0.208 1.00 88.81 93 ASN A CA 1
ATOM 712 C C . ASN A 1 93 ? -5.241 5.896 0.374 1.00 88.81 93 ASN A C 1
ATOM 714 O O . ASN A 1 93 ? -4.200 5.563 -0.186 1.00 88.81 93 ASN A O 1
ATOM 718 N N . GLY A 1 94 ? -5.285 6.917 1.235 1.00 87.50 94 GLY A N 1
ATOM 719 C CA . GLY A 1 94 ? -4.111 7.746 1.513 1.00 87.50 94 GLY A CA 1
ATOM 720 C C . GLY A 1 94 ? -2.954 6.956 2.135 1.00 87.50 94 GLY A C 1
ATOM 721 O O . GLY A 1 94 ? -1.795 7.151 1.770 1.00 87.50 94 GLY A O 1
ATOM 722 N N . THR A 1 95 ? -3.248 5.997 3.020 1.00 88.44 95 THR A N 1
ATOM 723 C CA . THR A 1 95 ? -2.231 5.102 3.601 1.00 88.44 95 THR A CA 1
ATOM 724 C C . THR A 1 95 ? -1.604 4.202 2.536 1.00 88.44 95 THR A C 1
ATOM 726 O O . THR A 1 95 ? -0.387 4.011 2.525 1.00 88.44 95 THR A O 1
ATOM 729 N N . TYR A 1 96 ? -2.414 3.655 1.624 1.00 89.25 96 TYR A N 1
ATOM 730 C CA . TYR A 1 96 ? -1.928 2.872 0.489 1.00 89.25 96 TYR A CA 1
ATOM 731 C C . TYR A 1 96 ? -1.006 3.701 -0.415 1.00 89.25 96 TYR A C 1
ATOM 733 O O . TYR A 1 96 ? 0.102 3.256 -0.726 1.00 89.25 96 TYR A O 1
ATOM 741 N N . ASP A 1 97 ? -1.437 4.905 -0.792 1.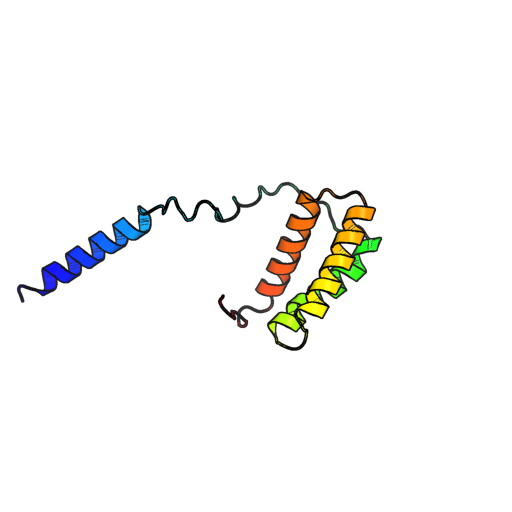00 88.62 97 ASP A N 1
ATOM 742 C CA . ASP A 1 97 ? -0.683 5.792 -1.678 1.00 88.62 97 ASP A CA 1
ATOM 743 C C . ASP A 1 97 ? 0.643 6.221 -1.048 1.00 88.62 97 ASP A C 1
ATOM 745 O O . ASP A 1 97 ? 1.677 6.190 -1.718 1.00 88.62 97 ASP A O 1
ATOM 749 N N . LYS A 1 98 ? 0.649 6.513 0.259 1.00 87.69 98 LYS A N 1
ATOM 750 C CA . LYS A 1 98 ? 1.872 6.810 1.011 1.00 87.69 98 LYS A CA 1
ATOM 751 C C . LYS A 1 98 ? 2.866 5.647 0.973 1.00 87.69 98 LYS A C 1
ATOM 753 O O . LYS A 1 98 ? 4.018 5.851 0.603 1.00 87.69 98 LYS A O 1
ATOM 758 N N . ILE A 1 99 ? 2.428 4.425 1.295 1.00 87.50 99 ILE A N 1
ATOM 759 C CA . ILE A 1 99 ? 3.301 3.235 1.263 1.00 87.50 99 ILE A CA 1
ATOM 760 C C . ILE A 1 99 ? 3.838 3.005 -0.152 1.00 87.50 99 ILE A C 1
ATOM 762 O O . ILE A 1 99 ? 5.018 2.715 -0.338 1.00 87.50 99 ILE A O 1
ATOM 766 N N . LYS A 1 100 ? 2.984 3.141 -1.169 1.00 88.56 100 LYS A N 1
ATOM 767 C CA . LYS A 1 100 ? 3.387 2.988 -2.567 1.00 88.56 100 LYS A CA 1
ATOM 768 C C . LYS A 1 100 ? 4.441 4.025 -2.960 1.00 88.56 100 LYS A C 1
ATOM 770 O O . LYS A 1 100 ? 5.433 3.651 -3.582 1.00 88.56 100 LYS A O 1
ATOM 775 N N . ALA A 1 101 ? 4.251 5.289 -2.585 1.00 86.62 101 ALA A N 1
ATOM 776 C CA . ALA A 1 101 ? 5.209 6.358 -2.840 1.00 86.62 101 ALA A CA 1
ATOM 777 C C . ALA A 1 101 ? 6.551 6.097 -2.139 1.00 86.62 101 ALA A C 1
ATOM 779 O O . ALA A 1 101 ? 7.597 6.222 -2.772 1.00 86.62 101 ALA A O 1
ATOM 780 N N . GLU A 1 102 ? 6.532 5.659 -0.876 1.00 86.88 102 GLU A N 1
ATOM 781 C CA . GLU A 1 102 ? 7.737 5.280 -0.125 1.00 86.88 102 GLU A CA 1
ATOM 782 C C . GLU A 1 102 ? 8.492 4.131 -0.808 1.00 86.88 102 GLU A C 1
ATOM 784 O O . GLU A 1 102 ? 9.702 4.221 -1.014 1.00 86.88 102 GLU A O 1
ATOM 789 N N . VAL A 1 103 ? 7.787 3.075 -1.226 1.00 87.44 103 VAL A N 1
ATOM 790 C CA . VAL A 1 103 ? 8.391 1.937 -1.940 1.00 87.44 103 VAL A CA 1
ATOM 791 C C . VAL A 1 103 ? 8.979 2.368 -3.287 1.00 87.44 103 VAL A C 1
ATOM 793 O O . VAL A 1 103 ? 10.080 1.949 -3.640 1.00 87.44 103 VAL A O 1
ATOM 796 N N . MET A 1 104 ? 8.278 3.222 -4.038 1.00 83.62 104 MET A N 1
ATOM 797 C CA . MET A 1 104 ? 8.763 3.732 -5.325 1.00 83.62 104 MET A CA 1
ATOM 798 C C . MET A 1 104 ? 9.971 4.661 -5.166 1.00 83.62 104 MET A C 1
ATOM 800 O O . MET A 1 104 ? 10.898 4.593 -5.970 1.00 83.62 104 MET A O 1
ATOM 804 N N . ALA A 1 105 ? 10.018 5.470 -4.105 1.00 84.25 105 ALA A N 1
ATOM 805 C CA . ALA A 1 105 ? 11.172 6.312 -3.794 1.00 84.25 105 ALA A CA 1
ATOM 806 C C . ALA A 1 105 ? 12.439 5.487 -3.502 1.00 84.25 105 ALA A C 1
ATOM 808 O O . ALA A 1 105 ? 13.548 5.926 -3.806 1.00 84.25 105 ALA A O 1
ATOM 809 N N . MET A 1 106 ? 12.287 4.269 -2.970 1.00 78.69 106 MET A N 1
ATOM 810 C CA . MET A 1 106 ? 13.399 3.337 -2.750 1.00 78.69 106 MET A CA 1
ATOM 811 C C . MET A 1 106 ? 13.906 2.673 -4.044 1.00 78.69 106 MET A C 1
ATOM 813 O O . MET A 1 106 ? 14.977 2.067 -4.025 1.00 78.69 106 MET A O 1
ATOM 817 N N . ASN A 1 107 ? 13.181 2.783 -5.167 1.00 70.38 107 ASN A N 1
ATOM 818 C CA . ASN A 1 107 ? 13.567 2.195 -6.454 1.00 70.38 107 ASN A CA 1
ATOM 819 C C . ASN A 1 107 ? 13.383 3.166 -7.644 1.00 70.38 107 ASN A C 1
ATOM 821 O O . ASN A 1 107 ? 12.539 2.935 -8.515 1.00 70.38 107 ASN A O 1
ATOM 825 N N . PRO A 1 108 ? 14.205 4.229 -7.750 1.00 59.22 108 PRO A N 1
ATOM 826 C CA . PRO A 1 108 ? 14.062 5.253 -8.793 1.00 59.22 108 PRO A CA 1
ATOM 827 C C . PRO A 1 108 ? 14.303 4.736 -10.226 1.00 59.22 108 PRO A C 1
ATOM 829 O O . PRO A 1 108 ? 13.991 5.428 -11.191 1.00 59.22 108 PRO A O 1
ATOM 832 N N . GLY A 1 109 ? 14.854 3.526 -10.386 1.00 54.38 109 GLY A N 1
ATOM 833 C CA . GLY A 1 109 ? 15.141 2.908 -11.685 1.00 54.38 109 GLY A CA 1
ATOM 834 C C . GLY A 1 109 ? 13.985 2.109 -12.292 1.00 54.38 109 GLY A C 1
ATOM 835 O O . GLY A 1 109 ? 14.081 1.698 -13.446 1.00 54.38 109 GLY A O 1
ATOM 836 N N . SER A 1 110 ? 12.893 1.888 -11.556 1.00 56.16 110 SER A N 1
ATOM 837 C CA . SER A 1 110 ? 11.758 1.086 -12.023 1.00 56.16 110 SER A CA 1
ATOM 838 C C . SER A 1 110 ? 10.581 1.940 -12.488 1.00 56.16 110 SER A C 1
ATOM 840 O O . SER A 1 110 ? 9.406 1.656 -12.256 1.00 56.16 110 SER A O 1
ATOM 842 N N . SER A 1 111 ? 10.903 3.001 -13.225 1.00 49.66 111 SER A N 1
ATOM 843 C CA . SER A 1 111 ? 9.929 3.688 -14.064 1.00 49.66 111 SER A CA 1
ATOM 844 C C . SER A 1 111 ? 9.569 2.782 -15.248 1.00 49.66 111 SER A C 1
ATOM 846 O O . SER A 1 111 ? 9.955 3.017 -16.392 1.00 49.66 111 SER A O 1
ATOM 848 N N . LYS A 1 112 ? 8.824 1.698 -14.993 1.00 49.34 112 LYS A N 1
ATOM 849 C CA . LYS A 1 112 ? 7.921 1.175 -16.019 1.00 49.34 112 LYS A CA 1
ATOM 850 C C . LYS A 1 112 ? 6.789 2.183 -16.117 1.00 49.34 112 LYS A C 1
ATOM 852 O O . LYS A 1 112 ? 5.767 2.042 -15.448 1.00 49.34 112 LYS A O 1
ATOM 857 N N . GLY A 1 113 ? 7.067 3.228 -16.898 1.00 45.56 113 GLY A N 1
ATOM 858 C CA . GLY A 1 113 ? 6.098 4.213 -17.341 1.00 45.56 113 GLY A CA 1
ATOM 859 C C . GLY A 1 113 ? 4.851 3.499 -17.841 1.00 45.56 113 GLY A C 1
ATOM 860 O O . GLY A 1 113 ? 4.940 2.529 -18.601 1.00 45.56 113 GLY A O 1
ATOM 861 N N . PHE A 1 114 ? 3.718 3.943 -17.315 1.00 38.25 114 PHE A N 1
ATOM 862 C CA . PHE A 1 114 ? 2.437 3.761 -17.972 1.00 38.25 114 PHE A CA 1
ATOM 863 C C . PHE A 1 114 ? 2.339 4.767 -19.116 1.00 38.25 114 PHE A C 1
ATOM 865 O O . PHE A 1 114 ? 2.836 5.902 -18.926 1.00 38.25 114 PHE A O 1
#

pLDDT: mean 73.54, std 20.52, range [36.09, 95.94]

Radius of gyration: 20.86 Å; chains: 1; bounding box: 30×45×58 Å